Protein AF-A0ABD0QV86-F1 (afdb_monomer)

Radius of gyration: 11.31 Å; Cα contacts (8 Å, |Δi|>4): 164; chains: 1; bounding box: 26×22×26 Å

Structure (mmCIF, N/CA/C/O backbone):
data_AF-A0ABD0QV86-F1
#
_entry.id   AF-A0ABD0QV86-F1
#
loop_
_atom_site.group_PDB
_atom_site.id
_atom_site.type_symbol
_atom_site.label_atom_id
_atom_site.label_alt_id
_atom_site.label_comp_id
_atom_site.label_asym_id
_atom_site.label_entity_id
_atom_site.label_seq_id
_atom_site.pdbx_PDB_ins_code
_atom_site.Cartn_x
_atom_site.Cartn_y
_atom_site.Cartn_z
_atom_site.occupancy
_atom_site.B_iso_or_equiv
_atom_site.auth_seq_id
_atom_site.auth_comp_id
_atom_site.auth_asym_id
_atom_site.auth_atom_id
_atom_site.pdbx_PDB_model_num
ATOM 1 N N . MET A 1 1 ? -13.962 -4.043 11.644 1.00 69.69 1 MET A N 1
ATOM 2 C CA . MET A 1 1 ? -13.355 -2.948 10.867 1.00 69.69 1 MET A CA 1
ATOM 3 C C . MET A 1 1 ? -11.915 -2.841 11.332 1.00 69.69 1 MET A C 1
ATOM 5 O O . MET A 1 1 ? -11.713 -2.693 12.533 1.00 69.69 1 MET A O 1
ATOM 9 N N . VAL A 1 2 ? -10.950 -3.059 10.439 1.00 89.75 2 VAL A N 1
ATOM 10 C CA . VAL A 1 2 ? -9.515 -3.090 10.778 1.00 89.75 2 VAL A CA 1
ATOM 11 C C . VAL A 1 2 ? -8.913 -1.728 10.448 1.00 89.75 2 VAL A C 1
ATOM 13 O O . VAL A 1 2 ? -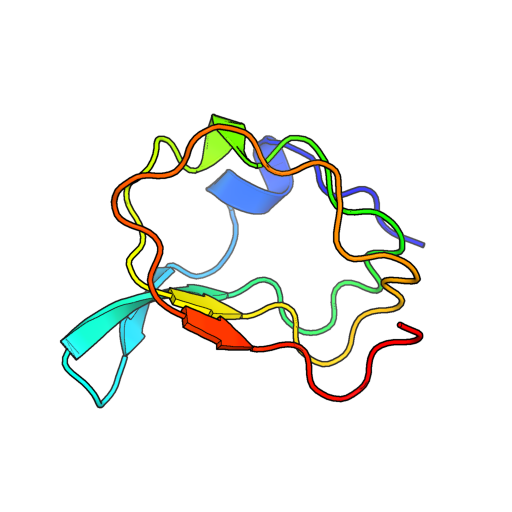9.277 -1.131 9.438 1.00 89.75 2 VAL A O 1
ATOM 16 N N . LYS A 1 3 ? -8.040 -1.209 11.314 1.00 95.50 3 LYS A N 1
ATOM 17 C CA . LYS A 1 3 ? -7.292 0.025 11.040 1.00 95.50 3 LYS A CA 1
ATOM 18 C C . LYS A 1 3 ? -6.088 -0.286 10.158 1.00 95.50 3 LYS A C 1
ATOM 20 O O . LYS A 1 3 ? -5.451 -1.318 10.359 1.00 95.50 3 LYS A O 1
ATOM 25 N N . LEU A 1 4 ? -5.759 0.609 9.230 1.00 97.56 4 LEU A N 1
ATOM 26 C CA . LEU A 1 4 ? -4.546 0.484 8.426 1.00 97.56 4 LEU A CA 1
ATOM 27 C C . LEU A 1 4 ? -3.355 0.980 9.254 1.00 97.56 4 LEU A C 1
ATOM 29 O O . LEU A 1 4 ? -3.034 2.164 9.246 1.00 97.56 4 LEU A O 1
ATOM 33 N N . THR A 1 5 ? -2.748 0.099 10.047 1.00 98.25 5 THR A N 1
ATOM 34 C CA . THR A 1 5 ? -1.597 0.451 10.895 1.00 98.25 5 THR A CA 1
ATOM 35 C C . THR A 1 5 ? -0.270 0.219 10.173 1.00 98.25 5 THR A C 1
ATOM 37 O O . THR A 1 5 ? -0.220 -0.450 9.139 1.00 98.25 5 THR A O 1
ATOM 40 N N . ALA A 1 6 ? 0.819 0.764 10.721 1.00 97.69 6 ALA A N 1
ATOM 41 C CA . ALA A 1 6 ? 2.161 0.523 10.192 1.00 97.69 6 ALA A CA 1
ATOM 42 C C . ALA A 1 6 ? 2.539 -0.965 10.277 1.00 97.69 6 ALA A C 1
ATOM 44 O O . ALA A 1 6 ? 3.052 -1.525 9.314 1.00 97.69 6 ALA A O 1
ATOM 45 N N . GLU A 1 7 ? 2.189 -1.633 11.378 1.00 97.94 7 GLU A N 1
ATOM 46 C CA . GLU A 1 7 ? 2.457 -3.059 11.579 1.00 97.94 7 GLU A CA 1
ATOM 47 C C . GLU A 1 7 ? 1.719 -3.924 10.550 1.00 97.94 7 GLU A C 1
ATOM 49 O O . GLU A 1 7 ? 2.269 -4.912 10.070 1.00 97.94 7 GLU A O 1
ATOM 54 N N . LEU A 1 8 ? 0.489 -3.541 10.175 1.00 98.00 8 LEU A N 1
ATOM 55 C CA . LEU A 1 8 ? -0.250 -4.226 9.113 1.00 98.00 8 LEU A CA 1
ATOM 56 C C . LEU A 1 8 ? 0.482 -4.112 7.770 1.00 98.00 8 LEU A C 1
ATOM 58 O O . LEU A 1 8 ? 0.600 -5.104 7.059 1.00 98.00 8 LEU A O 1
ATOM 62 N N . ILE A 1 9 ? 0.993 -2.923 7.437 1.00 98.19 9 ILE A N 1
ATOM 63 C CA . ILE A 1 9 ? 1.755 -2.679 6.203 1.00 98.19 9 ILE A CA 1
ATOM 64 C C . ILE A 1 9 ? 3.050 -3.503 6.184 1.00 98.19 9 ILE A C 1
ATOM 66 O O . ILE A 1 9 ? 3.395 -4.078 5.155 1.00 98.19 9 ILE A O 1
ATOM 70 N N . GLU A 1 10 ? 3.758 -3.586 7.310 1.00 96.88 10 GLU A N 1
ATOM 71 C CA . GLU A 1 10 ? 5.009 -4.346 7.418 1.00 96.88 10 GLU A CA 1
ATOM 72 C C . GLU A 1 10 ? 4.803 -5.859 7.263 1.00 96.88 10 GLU A C 1
ATOM 74 O O . GLU A 1 10 ? 5.660 -6.542 6.702 1.00 96.88 10 GLU A O 1
ATOM 79 N N . GLN A 1 11 ? 3.671 -6.381 7.743 1.00 97.56 11 GLN A N 1
ATOM 80 C CA . GLN A 1 11 ? 3.342 -7.812 7.709 1.00 97.56 11 GLN A CA 1
ATOM 81 C C . GLN A 1 11 ? 2.606 -8.249 6.437 1.00 97.56 11 GLN A C 1
ATOM 83 O O . GLN A 1 11 ? 2.525 -9.448 6.161 1.00 97.56 11 GLN A O 1
ATOM 88 N N . ALA A 1 12 ? 2.049 -7.300 5.685 1.00 98.31 12 ALA A N 1
ATOM 89 C CA . ALA A 1 12 ? 1.342 -7.556 4.440 1.00 98.31 12 ALA A CA 1
ATOM 90 C C . ALA A 1 12 ? 2.251 -8.212 3.389 1.00 98.31 12 ALA A C 1
ATOM 92 O O . ALA A 1 12 ? 3.472 -8.026 3.375 1.00 98.31 12 ALA A O 1
ATOM 9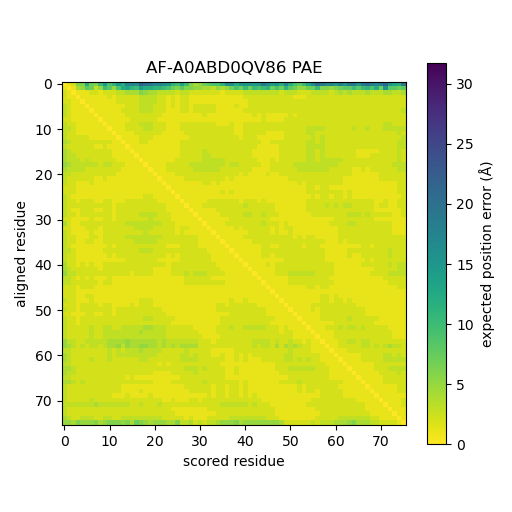3 N N . ALA A 1 13 ? 1.648 -8.989 2.487 1.00 98.50 13 ALA A N 1
ATOM 94 C CA . ALA A 1 13 ? 2.398 -9.643 1.426 1.00 98.50 13 ALA A CA 1
ATOM 95 C C . ALA A 1 13 ? 2.976 -8.603 0.454 1.00 98.50 13 ALA A C 1
ATOM 97 O O . ALA A 1 13 ? 2.333 -7.619 0.090 1.00 98.50 13 ALA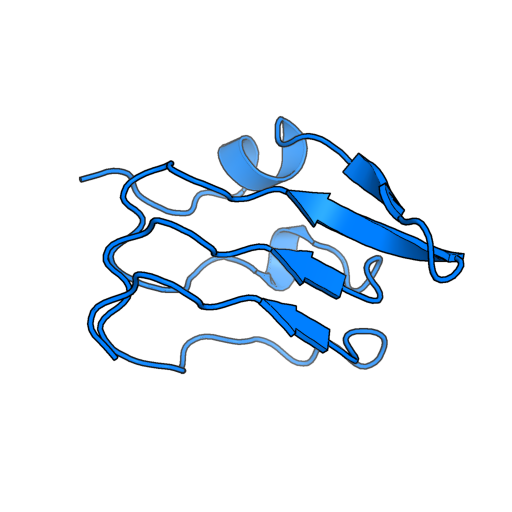 A O 1
ATOM 98 N N . GLN A 1 14 ? 4.218 -8.841 0.038 1.00 98.44 14 GLN A N 1
ATOM 99 C CA . GLN A 1 14 ? 4.962 -7.966 -0.861 1.00 98.44 14 GLN A CA 1
ATOM 100 C C . GLN A 1 14 ? 5.631 -8.812 -1.933 1.00 98.44 14 GLN A C 1
ATOM 102 O O . GLN A 1 14 ? 6.335 -9.775 -1.619 1.00 98.44 14 GLN A O 1
ATOM 107 N N . TYR A 1 15 ? 5.433 -8.460 -3.196 1.00 98.69 15 TYR A N 1
ATOM 108 C CA . TYR A 1 15 ? 5.967 -9.234 -4.313 1.00 98.69 15 TYR A CA 1
ATOM 109 C C . TYR A 1 15 ? 6.108 -8.379 -5.570 1.00 98.69 15 TYR A C 1
ATOM 111 O O . TYR A 1 15 ? 5.672 -7.232 -5.626 1.00 98.69 15 TYR A O 1
ATOM 119 N N . THR A 1 16 ? 6.762 -8.930 -6.590 1.00 98.75 16 THR A N 1
ATOM 120 C CA . THR A 1 16 ? 6.739 -8.355 -7.935 1.00 98.75 16 THR A CA 1
ATOM 121 C C . THR A 1 16 ? 5.542 -8.924 -8.684 1.00 98.75 16 THR A C 1
ATOM 123 O O . THR A 1 16 ? 5.438 -10.141 -8.838 1.00 98.75 16 THR A O 1
ATOM 126 N N . ASN A 1 17 ? 4.633 -8.063 -9.128 1.00 98.62 17 ASN A N 1
ATOM 127 C CA . ASN A 1 17 ? 3.413 -8.479 -9.813 1.00 98.62 17 ASN A CA 1
ATOM 128 C C . ASN A 1 17 ? 3.679 -8.853 -11.297 1.00 98.62 17 ASN A C 1
ATOM 130 O O . ASN A 1 17 ? 4.795 -8.668 -11.799 1.00 98.62 17 ASN A O 1
ATOM 134 N N . PRO A 1 18 ? 2.683 -9.374 -12.043 1.00 98.69 18 PRO A N 1
ATOM 135 C CA . PRO A 1 18 ? 2.874 -9.824 -13.428 1.00 98.69 18 PRO A CA 1
ATOM 136 C C . PRO A 1 18 ? 3.335 -8.749 -14.424 1.00 98.69 18 PRO A C 1
ATOM 138 O O . PRO A 1 18 ? 3.893 -9.093 -15.466 1.00 98.69 18 PRO A O 1
ATOM 141 N N . VAL A 1 19 ? 3.138 -7.460 -14.120 1.00 98.44 19 VAL A N 1
ATOM 142 C CA . VAL A 1 19 ? 3.619 -6.336 -14.948 1.00 98.44 19 VAL A CA 1
ATOM 143 C C . VAL A 1 19 ? 4.975 -5.791 -14.490 1.00 98.44 19 VAL A C 1
ATOM 145 O O . VAL A 1 19 ? 5.454 -4.802 -15.036 1.00 98.44 19 VAL A O 1
ATOM 148 N N . ARG A 1 20 ? 5.646 -6.502 -13.572 1.00 98.38 20 ARG A N 1
ATOM 149 C CA . ARG A 1 20 ? 6.976 -6.198 -13.013 1.00 98.38 20 ARG A CA 1
ATOM 150 C C . ARG A 1 20 ? 7.027 -5.004 -12.057 1.00 98.38 20 ARG A C 1
ATOM 152 O O . ARG A 1 20 ? 8.115 -4.498 -11.786 1.00 98.38 20 ARG A O 1
ATOM 159 N N . ASP A 1 21 ? 5.893 -4.612 -11.494 1.00 98.75 21 ASP A N 1
ATOM 160 C CA . ASP A 1 21 ? 5.825 -3.598 -10.445 1.00 98.75 21 ASP A CA 1
ATOM 161 C C . ASP A 1 21 ? 6.035 -4.231 -9.066 1.00 98.75 21 ASP A C 1
ATOM 163 O O . ASP A 1 21 ? 5.628 -5.372 -8.827 1.00 98.75 21 ASP A O 1
ATOM 167 N N . ARG A 1 22 ? 6.665 -3.501 -8.133 1.00 98.75 22 ARG A N 1
ATOM 168 C CA . ARG A 1 22 ? 6.681 -3.917 -6.725 1.00 98.75 22 ARG A CA 1
ATOM 169 C C . ARG A 1 22 ? 5.327 -3.588 -6.102 1.00 98.75 22 ARG A C 1
ATOM 171 O O . ARG A 1 22 ? 4.961 -2.416 -6.024 1.00 98.75 22 ARG A O 1
ATOM 178 N N . GLU A 1 23 ? 4.616 -4.615 -5.659 1.00 98.88 23 GLU A N 1
ATOM 179 C CA . GLU A 1 23 ? 3.248 -4.533 -5.159 1.00 98.88 23 GLU A CA 1
ATOM 180 C C . GLU A 1 23 ? 3.179 -4.804 -3.654 1.00 98.88 23 GLU A C 1
ATOM 182 O O . GLU A 1 23 ? 3.862 -5.696 -3.141 1.00 98.88 23 GLU A O 1
ATOM 187 N N . LEU A 1 24 ? 2.365 -4.003 -2.965 1.00 98.88 24 LEU A N 1
ATOM 188 C CA . LEU A 1 24 ? 1.927 -4.233 -1.591 1.00 98.88 24 LEU A CA 1
ATOM 189 C C . LEU A 1 24 ? 0.476 -4.720 -1.609 1.00 98.88 24 LEU A C 1
ATOM 191 O O . LEU A 1 24 ? -0.399 -4.006 -2.100 1.00 98.88 24 LEU A O 1
ATOM 195 N N . ASP A 1 25 ? 0.227 -5.896 -1.040 1.00 98.81 25 ASP A N 1
ATOM 196 C CA . ASP A 1 25 ? -1.101 -6.508 -0.988 1.00 98.81 25 ASP A CA 1
ATOM 197 C C . ASP A 1 25 ? -1.809 -6.187 0.338 1.00 98.81 25 ASP A C 1
ATOM 199 O O . ASP A 1 25 ? -1.478 -6.731 1.393 1.00 98.81 25 ASP A O 1
ATOM 203 N N . LEU A 1 26 ? -2.794 -5.289 0.282 1.00 98.56 26 LEU A N 1
ATOM 204 C CA . LEU A 1 26 ? -3.686 -4.928 1.388 1.00 98.56 26 LEU A CA 1
ATOM 205 C C . LEU A 1 26 ? -5.126 -5.390 1.115 1.00 98.56 26 LEU A C 1
ATOM 207 O O . LEU A 1 26 ? -6.087 -4.768 1.588 1.00 98.56 26 LEU A O 1
ATOM 211 N N . ARG A 1 27 ? -5.308 -6.477 0.360 1.00 98.50 27 ARG A N 1
ATOM 212 C CA . ARG A 1 27 ? -6.630 -6.975 -0.021 1.00 98.50 27 ARG A CA 1
ATOM 213 C C . ARG A 1 27 ? -7.404 -7.545 1.170 1.00 98.50 27 ARG A C 1
ATOM 215 O O . ARG A 1 27 ? -6.867 -8.272 2.001 1.00 98.50 27 ARG A O 1
ATOM 222 N N . GLY A 1 28 ? -8.709 -7.276 1.234 1.00 98.12 28 GLY A N 1
ATOM 223 C CA . GLY A 1 28 ? -9.626 -8.045 2.090 1.00 98.12 28 GLY A CA 1
ATOM 224 C C . GLY A 1 28 ? -9.570 -7.756 3.596 1.00 98.12 28 GLY A C 1
ATOM 225 O O . GLY A 1 28 ? -10.243 -8.435 4.375 1.00 98.12 28 GLY A O 1
ATOM 226 N N . TYR A 1 29 ? -8.821 -6.745 4.042 1.00 97.94 29 TYR A N 1
ATOM 227 C CA . TYR A 1 29 ? -8.673 -6.432 5.470 1.00 97.94 29 TYR A CA 1
ATOM 228 C C . TYR A 1 29 ? -9.866 -5.678 6.076 1.00 97.94 29 TYR A C 1
ATOM 230 O O . TYR A 1 29 ? -9.906 -5.460 7.287 1.00 97.94 29 TYR A O 1
ATOM 238 N N . LYS A 1 30 ? -10.880 -5.306 5.281 1.00 97.75 30 LYS A N 1
ATOM 239 C CA . LYS A 1 30 ? -12.003 -4.450 5.717 1.00 97.75 30 LYS A CA 1
ATOM 240 C C . LYS A 1 30 ? -11.511 -3.090 6.233 1.00 97.75 30 LYS A C 1
ATOM 242 O O . LYS A 1 30 ? -11.988 -2.603 7.267 1.00 97.75 30 LYS A O 1
ATOM 247 N N . ILE A 1 31 ? -10.529 -2.518 5.533 1.00 98.19 31 ILE A N 1
ATOM 248 C CA . ILE A 1 31 ? -9.958 -1.195 5.801 1.00 98.19 31 ILE A CA 1
ATOM 249 C C . ILE A 1 31 ? -10.994 -0.130 5.413 1.00 98.19 31 ILE A C 1
ATOM 251 O O . ILE A 1 31 ? -11.424 -0.097 4.263 1.00 98.19 31 ILE A O 1
ATOM 255 N N . PRO A 1 32 ? -11.416 0.739 6.341 1.00 97.56 32 PRO A N 1
ATOM 256 C CA . PRO A 1 32 ? -12.439 1.758 6.100 1.00 97.56 32 PRO A CA 1
ATOM 257 C C . PRO A 1 32 ? -11.871 3.123 5.683 1.00 97.56 32 PRO A C 1
ATOM 259 O O . PRO A 1 32 ? -12.593 3.953 5.128 1.00 97.56 32 PRO A O 1
ATOM 262 N N . VAL A 1 33 ? -10.612 3.384 6.041 1.00 98.00 33 VAL A N 1
ATOM 263 C CA . VAL A 1 33 ? -9.938 4.685 5.996 1.00 98.00 33 VAL A CA 1
ATOM 264 C C . VAL A 1 33 ? -8.491 4.432 5.601 1.00 98.00 33 VAL A C 1
ATOM 266 O O . VAL A 1 33 ? -7.858 3.519 6.131 1.00 98.00 33 VAL A O 1
ATOM 269 N N . LEU A 1 34 ? -7.988 5.239 4.673 1.00 98.06 34 LEU A N 1
ATOM 270 C CA . LEU A 1 34 ? -6.590 5.222 4.268 1.00 98.06 34 LEU A CA 1
ATOM 271 C C . LEU A 1 34 ? -5.788 6.112 5.220 1.00 98.06 34 LEU A C 1
ATOM 273 O O . LEU A 1 34 ? -6.064 7.300 5.370 1.00 98.06 34 LEU A O 1
ATOM 277 N N . GLU A 1 35 ? -4.814 5.519 5.899 1.00 97.81 35 GLU A N 1
ATOM 278 C CA . GLU A 1 35 ? -3.964 6.170 6.895 1.00 97.81 35 GLU A CA 1
ATOM 279 C C . GLU A 1 35 ? -2.619 5.433 6.983 1.00 97.81 35 GLU A C 1
ATOM 281 O O . GLU A 1 35 ? -2.470 4.335 6.454 1.00 97.81 35 GLU A O 1
ATOM 286 N N . ASN A 1 36 ? -1.614 6.048 7.615 1.00 97.88 36 ASN A N 1
ATOM 287 C CA . ASN A 1 36 ? -0.293 5.450 7.885 1.00 97.88 36 ASN A CA 1
ATOM 288 C C . ASN A 1 36 ? 0.489 4.926 6.666 1.00 97.88 36 ASN A C 1
ATOM 290 O O . ASN A 1 36 ? 1.524 4.282 6.830 1.00 97.88 36 ASN A O 1
ATOM 294 N N . LEU A 1 37 ? 0.088 5.282 5.442 1.00 98.12 37 LEU A N 1
ATOM 295 C CA . LEU A 1 37 ? 0.772 4.886 4.206 1.00 98.12 37 LEU A CA 1
ATOM 296 C C . LEU A 1 37 ? 2.223 5.398 4.112 1.00 98.12 37 LEU A C 1
ATOM 298 O O . LEU A 1 37 ? 2.964 4.972 3.232 1.00 98.12 37 LEU A O 1
ATOM 302 N N . GLY A 1 38 ? 2.677 6.257 5.031 1.00 97.94 38 GLY A N 1
ATOM 303 C CA . GLY A 1 38 ? 4.092 6.626 5.158 1.00 97.94 38 GLY A CA 1
ATOM 304 C C . GLY A 1 38 ? 4.986 5.445 5.550 1.00 97.94 38 GLY A C 1
ATOM 305 O O . GLY A 1 38 ? 6.149 5.411 5.158 1.00 97.94 38 GLY A O 1
ATOM 306 N N . ALA A 1 39 ? 4.432 4.436 6.232 1.00 98.19 39 ALA A N 1
ATOM 307 C CA . ALA A 1 39 ? 5.136 3.198 6.574 1.00 98.19 39 ALA A CA 1
ATOM 308 C C . ALA A 1 39 ? 5.531 2.367 5.339 1.00 98.19 39 ALA A C 1
ATOM 310 O O . ALA A 1 39 ? 6.400 1.508 5.421 1.00 98.19 39 ALA A O 1
ATOM 311 N N . THR A 1 40 ? 4.951 2.658 4.168 1.00 98.19 40 THR A N 1
ATOM 312 C CA . THR A 1 40 ? 5.360 2.038 2.897 1.00 98.19 40 THR A CA 1
ATOM 313 C C . THR A 1 40 ? 6.745 2.492 2.419 1.00 98.19 40 THR A C 1
ATOM 315 O O . THR A 1 40 ? 7.310 1.882 1.510 1.00 98.19 40 THR A O 1
ATOM 318 N N . LEU A 1 41 ? 7.288 3.569 3.006 1.00 97.94 41 LEU A N 1
ATOM 319 C CA . LEU A 1 41 ? 8.594 4.151 2.686 1.00 97.94 41 LEU A CA 1
ATOM 320 C C . LEU A 1 41 ? 8.791 4.455 1.185 1.00 97.94 41 LEU A C 1
ATOM 322 O O . LEU A 1 41 ? 9.916 4.410 0.690 1.00 97.94 41 LEU A O 1
ATOM 326 N N . ASP A 1 42 ? 7.698 4.742 0.465 1.00 98.25 42 ASP A N 1
ATOM 327 C CA . ASP A 1 42 ? 7.679 5.023 -0.982 1.00 98.25 42 ASP A CA 1
ATOM 328 C C . ASP A 1 42 ? 8.341 3.920 -1.837 1.00 98.25 42 ASP A C 1
ATOM 330 O O . ASP A 1 42 ? 8.971 4.164 -2.868 1.00 98.25 42 ASP A O 1
ATOM 334 N N . GLN A 1 43 ? 8.246 2.669 -1.379 1.00 98.31 43 GL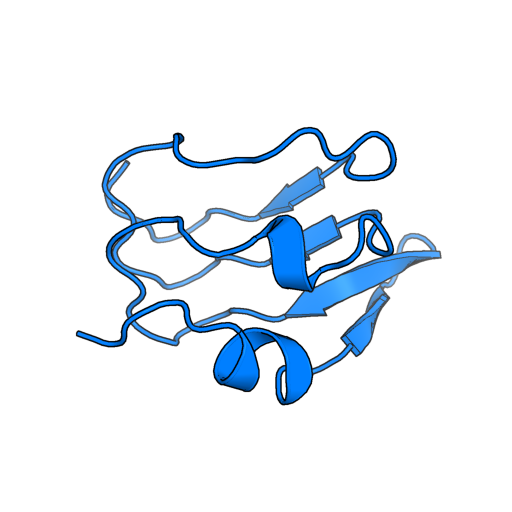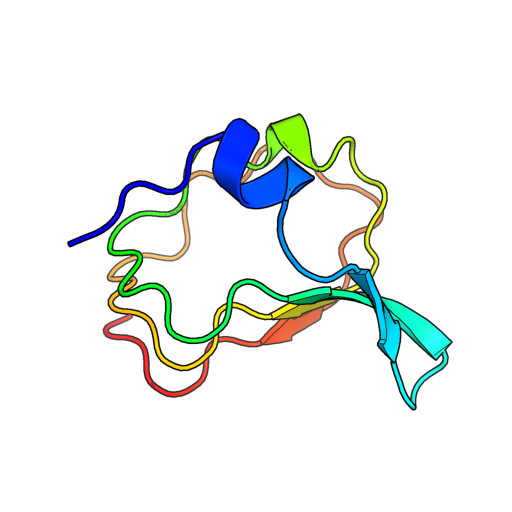N A N 1
ATOM 335 C CA . GLN A 1 43 ? 8.955 1.546 -1.990 1.00 98.31 43 GLN A CA 1
ATOM 336 C C . GLN A 1 43 ? 8.175 0.819 -3.092 1.00 98.31 43 GLN A C 1
ATOM 338 O O . GLN A 1 43 ? 8.778 0.028 -3.824 1.00 98.31 43 GLN A O 1
ATOM 343 N N . PHE A 1 44 ? 6.870 1.063 -3.205 1.00 98.75 44 PHE A N 1
ATOM 344 C CA . PHE A 1 44 ? 5.959 0.291 -4.050 1.00 98.75 44 PHE A CA 1
ATOM 345 C C . PHE A 1 44 ? 5.513 1.083 -5.272 1.00 98.75 44 PHE A C 1
ATOM 347 O O . PHE A 1 44 ? 5.251 2.282 -5.200 1.00 98.75 44 PHE A O 1
ATOM 354 N N . ASP A 1 45 ? 5.420 0.380 -6.394 1.00 98.88 45 ASP A N 1
ATOM 355 C CA . ASP A 1 45 ? 4.883 0.893 -7.649 1.00 98.88 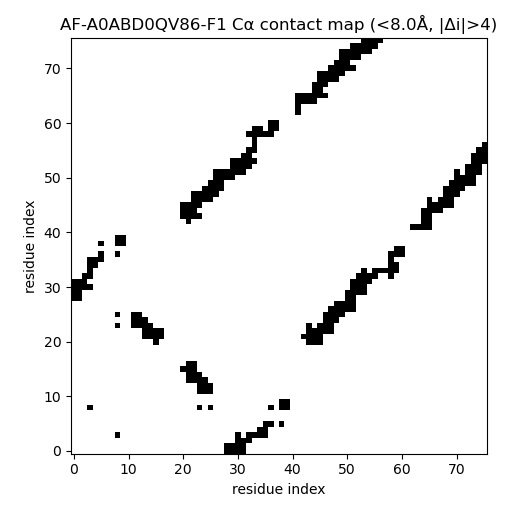45 ASP A CA 1
ATOM 356 C C . ASP A 1 45 ? 3.352 0.697 -7.699 1.00 98.88 45 ASP A C 1
ATOM 358 O O . ASP A 1 45 ? 2.638 1.542 -8.243 1.00 98.88 45 ASP A O 1
ATOM 362 N N . THR A 1 46 ? 2.847 -0.377 -7.072 1.00 98.94 46 THR A N 1
ATOM 363 C CA . THR A 1 46 ? 1.415 -0.707 -6.953 1.00 98.94 46 THR A CA 1
ATOM 364 C C . THR A 1 46 ? 1.023 -0.948 -5.490 1.00 98.94 46 THR A C 1
ATOM 366 O O . THR A 1 46 ? 1.758 -1.599 -4.748 1.00 98.94 46 THR A O 1
ATOM 369 N N . ILE A 1 47 ? -0.147 -0.460 -5.073 1.00 98.81 47 ILE A N 1
ATOM 370 C CA . ILE A 1 47 ? -0.793 -0.879 -3.818 1.00 98.81 47 ILE A CA 1
ATOM 371 C C . ILE A 1 47 ? -2.164 -1.463 -4.158 1.00 98.81 47 ILE A C 1
ATOM 373 O O . ILE A 1 47 ? -2.996 -0.786 -4.773 1.00 98.81 47 ILE A O 1
ATOM 377 N N . ASP A 1 48 ? -2.399 -2.706 -3.740 1.00 98.81 48 ASP A N 1
ATOM 378 C CA . ASP A 1 48 ? -3.690 -3.366 -3.876 1.00 98.81 48 ASP A CA 1
ATOM 379 C C . ASP A 1 48 ? -4.541 -3.173 -2.615 1.00 98.81 48 ASP A C 1
ATOM 381 O O . ASP A 1 48 ? -4.245 -3.714 -1.556 1.00 98.81 48 ASP A O 1
ATOM 385 N N . LEU A 1 49 ? -5.611 -2.390 -2.736 1.00 98.69 49 LEU A N 1
ATOM 386 C CA . LEU A 1 49 ? -6.611 -2.114 -1.703 1.00 98.69 49 LEU A CA 1
ATOM 387 C C . LEU A 1 49 ? -7.964 -2.764 -2.036 1.00 98.69 49 LEU A C 1
ATOM 389 O O . LEU A 1 49 ? -9.000 -2.335 -1.515 1.00 98.69 49 LEU A O 1
ATOM 393 N N . SER A 1 50 ? -7.987 -3.784 -2.891 1.00 98.75 50 SER A N 1
ATOM 394 C CA . SER A 1 50 ? -9.208 -4.484 -3.296 1.00 98.75 50 SER A CA 1
ATOM 395 C C . SER A 1 50 ? -9.950 -5.116 -2.114 1.00 98.75 50 SER A C 1
ATOM 397 O O . SER A 1 50 ? -9.355 -5.488 -1.103 1.00 98.75 50 SER A O 1
ATOM 399 N N . ASP A 1 51 ? -11.268 -5.264 -2.242 1.00 98.62 51 ASP A N 1
ATOM 4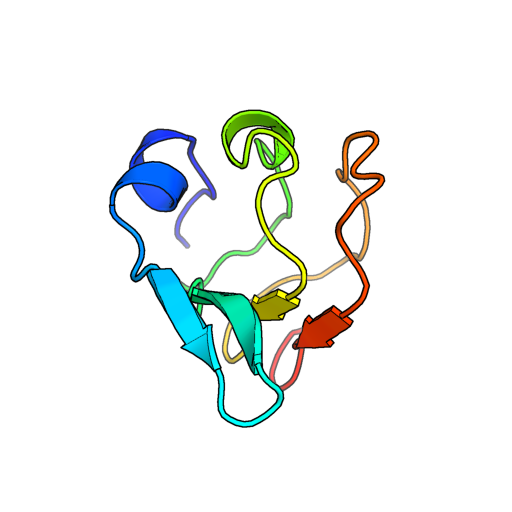00 C CA . ASP A 1 51 ? -12.122 -5.950 -1.259 1.00 98.62 51 ASP A CA 1
ATOM 401 C C . ASP A 1 51 ? -12.051 -5.345 0.160 1.00 98.62 51 ASP A C 1
ATOM 403 O O . ASP A 1 51 ? -12.049 -6.048 1.174 1.00 98.62 51 ASP A O 1
ATOM 407 N N . ASN A 1 52 ? -11.993 -4.015 0.244 1.00 98.62 52 ASN A N 1
ATOM 408 C CA . ASN A 1 52 ? -11.997 -3.266 1.500 1.00 98.62 52 ASN A CA 1
ATOM 409 C C . ASN A 1 52 ? -13.304 -2.467 1.691 1.00 98.62 52 ASN A C 1
ATOM 411 O O . ASN A 1 52 ? -14.306 -2.671 1.012 1.00 98.62 52 ASN A O 1
ATOM 415 N N . GLU A 1 53 ? -13.344 -1.585 2.691 1.00 98.44 53 GLU A N 1
ATOM 416 C CA . GLU A 1 53 ? -14.502 -0.736 2.995 1.00 98.44 53 GLU A CA 1
ATOM 417 C C . GLU A 1 53 ? -14.165 0.760 2.865 1.00 98.44 53 GLU A C 1
ATOM 419 O O . GLU A 1 53 ? -14.811 1.593 3.509 1.00 98.44 53 GLU A O 1
ATOM 424 N N . VAL A 1 54 ? -13.153 1.106 2.058 1.00 98.38 54 VAL A N 1
ATOM 425 C CA . VAL A 1 54 ? -12.656 2.479 1.902 1.00 98.38 54 VAL A CA 1
ATOM 426 C C . VAL A 1 54 ? -13.773 3.363 1.365 1.00 98.38 54 VAL A C 1
ATOM 428 O O . VAL A 1 54 ? -14.397 3.027 0.361 1.00 98.38 54 VAL A O 1
ATOM 431 N N . ARG A 1 55 ? -14.025 4.488 2.044 1.00 97.44 55 ARG A N 1
ATOM 432 C CA . ARG A 1 55 ? -15.097 5.440 1.691 1.00 97.44 55 ARG A CA 1
ATOM 433 C C . ARG A 1 55 ? -14.621 6.709 0.998 1.00 97.44 55 ARG A C 1
ATOM 435 O O . ARG A 1 55 ? -15.434 7.505 0.548 1.00 97.44 55 ARG A O 1
ATOM 442 N N . LYS A 1 56 ? -13.316 6.962 1.007 1.00 97.75 56 LYS A N 1
ATOM 443 C CA . LYS A 1 56 ? -12.734 8.178 0.451 1.00 97.75 56 LYS A CA 1
ATOM 444 C C . LYS A 1 56 ? -11.298 7.915 0.034 1.00 97.75 56 LYS A C 1
ATOM 446 O O . LYS A 1 56 ? -10.558 7.236 0.741 1.00 97.75 56 LYS A O 1
ATOM 451 N N . LEU A 1 57 ? -10.926 8.462 -1.118 1.00 97.25 57 LEU A N 1
ATOM 452 C CA . LEU A 1 57 ? -9.548 8.483 -1.593 1.00 97.25 57 LEU A CA 1
ATOM 453 C C . LEU A 1 57 ? -8.856 9.746 -1.084 1.00 97.25 57 LEU A C 1
ATOM 455 O O . LEU A 1 57 ? -8.818 10.773 -1.756 1.00 97.25 57 LEU A O 1
ATOM 459 N N . ASP A 1 58 ? -8.356 9.671 0.142 1.00 96.81 58 ASP A N 1
ATOM 460 C CA . ASP A 1 58 ? -7.554 10.698 0.801 1.00 96.81 58 ASP A CA 1
ATOM 461 C C . ASP A 1 58 ? -6.511 10.056 1.737 1.00 96.81 58 ASP A C 1
ATOM 463 O O . ASP A 1 58 ? -6.275 8.854 1.669 1.00 96.81 58 ASP A O 1
ATOM 467 N N . GLY A 1 59 ? -5.804 10.855 2.545 1.00 94.94 59 GLY A N 1
ATOM 468 C CA . GLY A 1 59 ? -4.870 10.331 3.556 1.00 94.94 59 GLY A CA 1
ATOM 469 C C . GLY A 1 59 ? -3.517 9.831 3.029 1.00 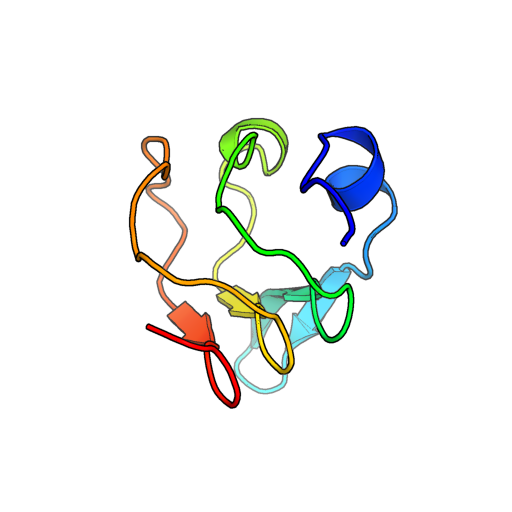94.94 59 GLY A C 1
ATOM 470 O O . GLY A 1 59 ? -2.703 9.332 3.806 1.00 94.94 59 GLY A O 1
ATOM 471 N N . PHE A 1 60 ? -3.238 9.988 1.733 1.00 97.56 60 PHE A N 1
ATOM 472 C CA . PHE A 1 60 ? -1.941 9.642 1.150 1.00 97.56 60 PHE A CA 1
ATOM 473 C C . PHE A 1 60 ? -0.855 10.661 1.540 1.00 97.56 60 PHE A C 1
ATOM 475 O O . PHE A 1 60 ? -1.061 11.868 1.370 1.00 97.56 60 PHE A O 1
ATOM 482 N N . PRO A 1 61 ? 0.324 10.213 2.006 1.00 97.62 61 PRO A N 1
ATOM 483 C CA . PRO A 1 61 ? 1.515 11.053 2.036 1.00 97.62 61 PRO A CA 1
ATOM 484 C C . PRO A 1 61 ? 2.066 11.238 0.613 1.00 97.62 61 PRO A C 1
ATOM 486 O O . PRO A 1 61 ? 1.558 10.669 -0.355 1.00 97.62 61 PRO A O 1
ATOM 489 N N . LEU A 1 62 ? 3.148 12.006 0.473 1.00 97.88 62 LEU A N 1
ATOM 490 C CA . LEU A 1 62 ? 3.870 12.077 -0.795 1.00 97.88 62 LEU A CA 1
ATOM 491 C C . LEU A 1 62 ? 4.548 10.728 -1.092 1.00 97.88 62 LEU A C 1
ATOM 493 O O . LEU A 1 62 ? 5.538 10.389 -0.447 1.00 97.88 62 LEU A O 1
ATOM 497 N N . LEU A 1 63 ? 4.034 10.005 -2.087 1.00 98.25 63 LEU A N 1
ATOM 498 C CA . LEU A 1 63 ? 4.596 8.756 -2.609 1.00 98.25 63 LEU A CA 1
ATOM 499 C C . LEU A 1 63 ? 4.958 8.971 -4.084 1.00 98.25 63 LEU A C 1
ATOM 501 O O . LEU A 1 63 ? 4.077 9.008 -4.939 1.00 98.25 63 LEU A O 1
ATOM 505 N N . LYS A 1 64 ? 6.239 9.204 -4.389 1.00 98.44 64 LYS A N 1
ATOM 506 C CA . LYS A 1 64 ? 6.701 9.522 -5.751 1.00 98.44 64 LYS A CA 1
ATOM 507 C C . LYS A 1 64 ? 6.795 8.287 -6.639 1.00 98.44 64 LYS A C 1
ATOM 509 O O . LYS A 1 64 ? 6.806 8.427 -7.861 1.00 98.44 64 LYS A O 1
ATOM 514 N N . ARG A 1 65 ? 6.934 7.102 -6.041 1.00 98.50 65 ARG A N 1
ATOM 515 C CA . ARG A 1 65 ? 7.088 5.842 -6.769 1.00 98.50 65 ARG A CA 1
ATOM 516 C C . ARG A 1 65 ? 5.754 5.196 -7.120 1.00 98.50 65 ARG A C 1
ATOM 518 O O . ARG A 1 65 ? 5.682 4.508 -8.137 1.00 98.50 65 ARG A O 1
ATOM 525 N N . LEU A 1 66 ? 4.728 5.431 -6.307 1.00 98.62 66 LEU A N 1
ATOM 526 C CA . LEU A 1 66 ? 3.402 4.857 -6.494 1.00 98.62 66 LEU A CA 1
ATOM 527 C C . LEU A 1 66 ? 2.792 5.318 -7.826 1.00 98.62 66 LEU A C 1
ATOM 529 O O . LEU A 1 66 ? 2.629 6.512 -8.068 1.00 98.62 66 LEU A O 1
ATOM 533 N N . LYS A 1 67 ? 2.438 4.357 -8.680 1.00 98.50 67 LYS A N 1
ATOM 534 C CA . LYS A 1 67 ? 1.850 4.586 -10.012 1.00 98.50 67 LYS A CA 1
ATOM 535 C C . LYS A 1 67 ? 0.436 4.030 -10.121 1.00 98.50 67 LYS A C 1
ATOM 537 O O . LYS A 1 67 ? -0.381 4.601 -10.839 1.00 98.50 67 LYS A O 1
ATOM 542 N N . THR A 1 68 ? 0.155 2.940 -9.408 1.00 98.75 68 THR A N 1
ATOM 543 C CA . THR A 1 68 ? -1.083 2.170 -9.557 1.00 98.75 68 THR A CA 1
ATOM 544 C C . THR A 1 68 ? -1.755 1.940 -8.205 1.00 98.75 68 THR A C 1
ATOM 546 O O . THR A 1 68 ? -1.116 1.530 -7.236 1.00 98.75 68 THR A O 1
ATOM 549 N N . LEU A 1 69 ? -3.070 2.164 -8.157 1.00 98.50 69 LEU A N 1
ATOM 550 C CA . LEU A 1 69 ? -3.944 1.792 -7.045 1.00 98.50 69 LEU A CA 1
ATOM 551 C C . LEU A 1 69 ? -5.013 0.823 -7.553 1.00 98.50 69 LEU A C 1
ATOM 553 O O . LEU A 1 69 ? -5.760 1.169 -8.469 1.00 98.50 69 LEU A O 1
ATOM 557 N N . LEU A 1 70 ? -5.113 -0.359 -6.944 1.00 98.75 70 LEU A N 1
ATOM 558 C CA . LEU A 1 70 ? -6.233 -1.275 -7.177 1.00 98.75 70 LEU A CA 1
ATOM 559 C C . LEU A 1 70 ? -7.258 -1.082 -6.059 1.00 98.75 70 LEU A C 1
ATOM 561 O O . LEU A 1 70 ? -6.925 -1.165 -4.882 1.00 98.75 70 LEU A O 1
ATOM 565 N N . LEU A 1 71 ? -8.496 -0.741 -6.420 1.00 98.44 71 LEU A N 1
ATOM 566 C CA . LEU A 1 71 ? -9.530 -0.293 -5.475 1.00 98.44 71 LEU A CA 1
ATOM 567 C C . LEU A 1 71 ? -10.883 -0.982 -5.702 1.00 98.44 71 LEU A C 1
ATOM 569 O O . LEU A 1 71 ? -11.897 -0.521 -5.171 1.00 98.44 71 LEU A O 1
ATOM 573 N N . ASN A 1 72 ? -10.943 -2.064 -6.485 1.00 98.50 72 ASN A N 1
ATOM 574 C CA . ASN A 1 72 ? -12.213 -2.743 -6.745 1.00 98.50 72 ASN A CA 1
ATOM 575 C C . ASN A 1 72 ? -12.859 -3.247 -5.448 1.00 98.50 72 ASN A C 1
ATOM 577 O O . ASN A 1 72 ? -12.179 -3.628 -4.498 1.00 98.50 72 ASN A O 1
ATOM 581 N N . ASN A 1 73 ? -14.193 -3.247 -5.430 1.00 98.56 73 ASN A N 1
ATOM 582 C CA . ASN A 1 73 ? -15.004 -3.671 -4.286 1.00 98.56 73 ASN A CA 1
ATOM 583 C C . ASN A 1 73 ? -14.745 -2.858 -3.001 1.00 98.56 73 ASN A C 1
ATOM 585 O O . ASN A 1 73 ? -14.686 -3.417 -1.912 1.00 98.56 73 ASN A O 1
ATOM 589 N N . ASN A 1 74 ? -14.622 -1.533 -3.137 1.00 98.56 74 ASN A N 1
ATOM 590 C CA . ASN A 1 74 ? -14.660 -0.570 -2.029 1.00 98.56 74 ASN A CA 1
ATOM 591 C C . ASN A 1 74 ? -15.995 0.206 -1.993 1.00 98.56 74 ASN A C 1
ATOM 593 O O . ASN A 1 74 ? -16.925 -0.105 -2.737 1.00 98.56 74 ASN A O 1
ATOM 597 N N . ARG A 1 75 ? -16.112 1.209 -1.110 1.00 97.69 75 ARG A N 1
ATOM 598 C CA . ARG A 1 75 ? -17.312 2.048 -0.906 1.00 97.69 75 ARG A CA 1
ATOM 599 C C . ARG A 1 75 ? -17.046 3.533 -1.206 1.00 97.69 75 ARG A C 1
ATOM 601 O O . ARG A 1 75 ? -17.541 4.388 -0.471 1.00 97.69 75 ARG A O 1
ATOM 608 N N . ILE A 1 76 ? -16.202 3.798 -2.204 1.00 92.75 76 ILE A N 1
ATOM 609 C CA . ILE A 1 76 ? -15.725 5.138 -2.597 1.00 92.75 76 ILE A CA 1
ATOM 610 C C . ILE A 1 76 ? -16.860 5.964 -3.201 1.00 92.75 76 ILE A C 1
ATOM 612 O O . ILE A 1 76 ? -17.664 5.378 -3.960 1.00 92.75 76 ILE A O 1
#

Sequence (76 aa):
MVKLTAELIEQAAQYTNPVRDRELDLRGYKIPVLENLGATLDQFDTIDLSDNEVRKLDGFPLLKRLKTLLLNNNRI

Secondary structure (DSSP, 8-state):
-----HHHHHHSEEEE-TTS-EEEE-TTS---S---GGGGTT--SEEE-TTS----S------SS--EEE-TT---

Nearest PDB structures (foldseek):
  1a9n-assembly1_A  TM=1.007E+00  e=2.204E-12  Homo sapiens
  1a9n-assembly2_C  TM=1.007E+00  e=8.880E-12  Homo sapiens
  8c6j-assembly1_W  TM=1.006E+00  e=2.155E-11  Homo sapiens
  6f4j-assembly2_B  TM=9.907E-01  e=2.245E-10  Drosophila melanogaster
  8ro1-assembly1_o  TM=9.727E-01  e=1.775E-08  Caenorhabditis elegans

Organism: Cirrhinus mrigala (NCBI:txid683832)

pLDDT: mean 97.62, std 3.48, range [69.69, 98.94]

Mean predicted aligned error: 1.97 Å

Foldseek 3Di:
DDEPELVCQVPFDWDQDPVRWTETEPEQPQYADDEPCVSVVLRTQEYEHYNHAHQDDDHDDDRPNHNYYHYHNYND

InterPro domains:
  IPR032675 Leucine-rich repeat domain superfamily [G3DSA:3.80.10.10] (1-76)
  IPR044640 U2 small nuclear ribonucleoprotein A' [PTHR10552] (1-76)

Solvent-accessible surface area (backbone atoms only — not comparable to full-atom values): 4268 Å² tot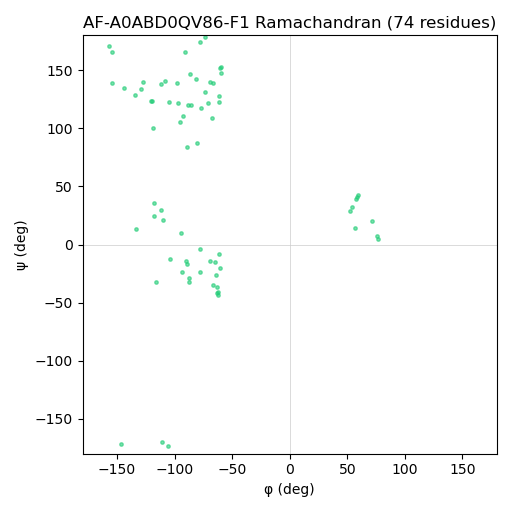al; per-residue (Å²): 128,40,78,50,42,48,69,55,62,72,70,36,56,72,48,71,45,100,88,70,36,40,30,39,50,53,56,60,58,35,31,47,57,55,43,57,57,63,68,55,69,55,68,34,29,28,42,34,44,25,48,22,43,30,50,57,97,56,62,72,62,96,47,88,49,52,78,45,77,43,56,56,65,46,54,101